Protein AF-A0A519L1T3-F1 (afdb_monomer)

Mean predicted aligned error: 10.49 Å

Solvent-accessible surface area (backbone atoms only — not comparable to full-atom values): 4422 Å² total; per-residue (Å²): 136,89,83,71,91,44,49,56,63,42,23,60,66,32,62,50,73,75,38,82,48,84,90,47,77,73,81,81,86,54,60,93,73,30,67,83,56,76,80,83,88,81,81,89,83,84,85,86,82,86,87,79,86,83,75,82,82,78,92,126

pLDDT: mean 84.62, std 7.85, range [51.5, 93.94]

Secondary structure (DSSP, 8-state):
----SSHHHHHHHHTPPPPSSSS-------TTT-SS-PPP--------------------

Radius of gyration: 27.02 Å; Cα contacts (8 Å, |Δi|>4): 39; chains: 1; bounding box: 55×25×70 Å

Structure (mmCIF, N/CA/C/O backbone):
data_AF-A0A519L1T3-F1
#
_entry.id   AF-A0A519L1T3-F1
#
loop_
_atom_site.group_PDB
_atom_site.id
_atom_site.type_symbol
_atom_site.label_atom_id
_atom_site.label_alt_id
_atom_site.label_comp_id
_atom_site.label_asym_id
_atom_site.label_entity_id
_atom_site.label_seq_id
_atom_site.pdbx_PDB_ins_code
_atom_site.Cartn_x
_atom_site.Cartn_y
_atom_site.Cartn_z
_atom_site.occupancy
_atom_site.B_iso_or_equiv
_atom_site.auth_seq_id
_atom_site.auth_comp_id
_atom_site.auth_asym_id
_atom_site.auth_atom_id
_atom_site.pdbx_PDB_model_num
ATOM 1 N N . MET A 1 1 ? 7.908 17.441 -15.736 1.00 68.75 1 MET A N 1
ATOM 2 C CA . MET A 1 1 ? 7.005 16.278 -15.833 1.00 68.75 1 MET A CA 1
ATOM 3 C C . MET A 1 1 ? 7.663 15.306 -16.787 1.00 68.75 1 MET A C 1
ATOM 5 O O . MET A 1 1 ? 7.827 15.664 -17.946 1.00 68.75 1 MET A O 1
ATOM 9 N N . GLU A 1 2 ? 8.143 14.165 -16.301 1.00 79.12 2 GLU A N 1
ATOM 10 C CA . GLU A 1 2 ? 8.709 13.151 -17.195 1.00 79.12 2 GLU A CA 1
ATOM 11 C C . GLU A 1 2 ? 7.584 12.338 -17.831 1.00 79.12 2 GLU A C 1
ATOM 13 O O . GLU A 1 2 ? 6.568 12.068 -1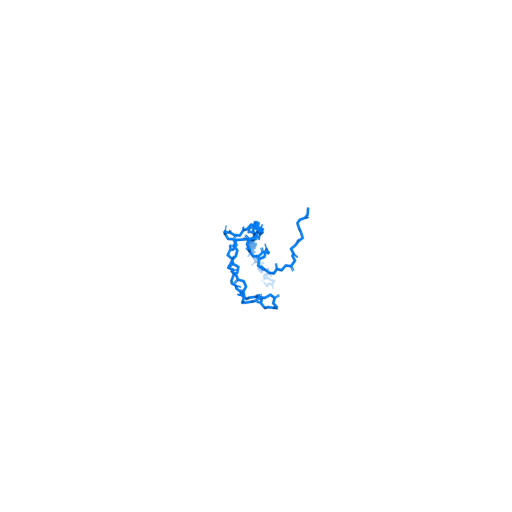7.194 1.00 79.12 2 GLU A O 1
ATOM 18 N N . THR A 1 3 ? 7.734 12.013 -19.112 1.00 88.56 3 THR A N 1
ATOM 19 C CA . THR A 1 3 ? 6.768 11.209 -19.866 1.00 88.56 3 THR A CA 1
ATOM 20 C C . THR A 1 3 ? 7.473 9.944 -20.324 1.00 88.56 3 THR A C 1
ATOM 22 O O . THR A 1 3 ? 8.406 10.007 -21.125 1.00 88.56 3 THR A O 1
ATOM 25 N N . PHE A 1 4 ? 7.039 8.800 -19.808 1.00 92.00 4 PHE A N 1
ATOM 26 C CA . PHE A 1 4 ? 7.617 7.502 -20.141 1.00 92.00 4 PHE A CA 1
ATOM 27 C C . PHE A 1 4 ? 6.890 6.914 -21.347 1.00 92.00 4 PHE A C 1
ATOM 29 O O . PHE A 1 4 ? 5.662 6.941 -21.412 1.00 92.00 4 PHE A O 1
ATOM 36 N N . LYS A 1 5 ? 7.649 6.418 -22.328 1.00 91.69 5 LYS A N 1
ATOM 37 C CA . LYS A 1 5 ? 7.098 5.877 -23.585 1.00 91.69 5 LYS A CA 1
ATOM 38 C C . LYS A 1 5 ? 6.951 4.356 -23.577 1.00 91.69 5 LYS A C 1
ATOM 40 O O . LYS A 1 5 ? 6.346 3.811 -24.491 1.00 91.69 5 LYS A O 1
ATOM 45 N N . ASN A 1 6 ? 7.550 3.685 -22.597 1.00 91.88 6 ASN A N 1
ATOM 46 C CA . ASN A 1 6 ? 7.524 2.234 -22.449 1.00 91.88 6 ASN A CA 1
ATOM 47 C C . ASN A 1 6 ? 7.774 1.833 -20.989 1.00 91.88 6 ASN A C 1
ATOM 49 O O . ASN A 1 6 ? 8.321 2.618 -20.205 1.00 91.88 6 ASN A O 1
ATOM 53 N N . PHE A 1 7 ? 7.405 0.597 -20.653 1.00 93.00 7 PHE A N 1
ATOM 54 C CA . PHE A 1 7 ? 7.572 0.040 -19.311 1.00 93.00 7 PHE A CA 1
ATOM 55 C C . PHE A 1 7 ? 9.037 -0.027 -18.878 1.00 93.00 7 PHE A C 1
ATOM 57 O O . PHE A 1 7 ? 9.333 0.217 -17.716 1.00 93.00 7 PHE A O 1
ATOM 64 N N . VAL A 1 8 ? 9.976 -0.248 -19.807 1.00 93.31 8 VAL A N 1
ATOM 65 C CA . VAL A 1 8 ? 11.415 -0.272 -19.491 1.00 93.31 8 VAL A CA 1
ATOM 66 C C . VAL A 1 8 ? 11.867 1.054 -18.874 1.00 93.31 8 VAL A C 1
ATOM 68 O O . VAL A 1 8 ? 12.374 1.069 -17.756 1.00 93.31 8 VAL A O 1
ATOM 71 N N . SER A 1 9 ? 11.623 2.173 -19.562 1.00 93.94 9 SER A N 1
ATOM 72 C CA . SER A 1 9 ? 12.008 3.509 -19.089 1.00 93.94 9 SER A CA 1
ATOM 73 C C . SER A 1 9 ? 11.307 3.900 -17.786 1.00 93.94 9 SER A C 1
ATOM 75 O O . SER A 1 9 ? 11.884 4.596 -16.952 1.00 93.94 9 SER A O 1
ATOM 77 N N . TYR A 1 10 ? 10.075 3.429 -17.593 1.00 92.31 10 TYR A N 1
ATOM 78 C CA . TYR A 1 10 ? 9.308 3.670 -16.379 1.00 92.31 10 TYR A CA 1
ATOM 79 C C . TYR A 1 10 ? 9.844 2.873 -15.182 1.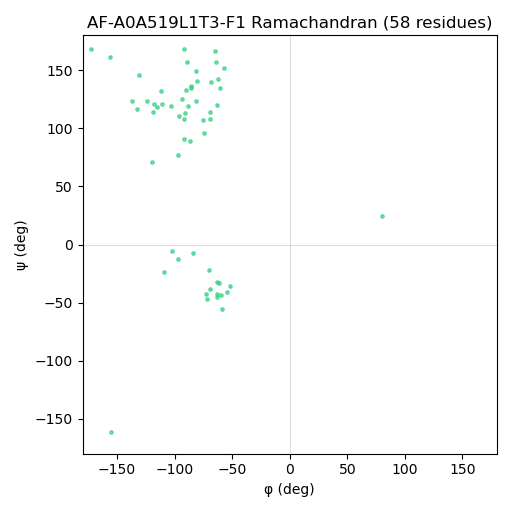00 92.31 10 TYR A C 1
ATOM 81 O O . TYR A 1 10 ? 10.073 3.443 -14.114 1.00 92.31 10 TYR A O 1
ATOM 89 N N . ASN A 1 11 ? 10.115 1.580 -15.361 1.00 92.19 11 ASN A N 1
ATOM 90 C CA . ASN A 1 11 ? 10.604 0.703 -14.299 1.00 92.19 11 ASN A CA 1
ATOM 91 C C . ASN A 1 11 ? 12.034 1.064 -13.893 1.00 92.19 11 ASN A C 1
ATOM 93 O O . ASN A 1 11 ? 12.333 1.101 -12.701 1.00 92.19 11 ASN A O 1
ATOM 97 N N . GLU A 1 12 ? 12.892 1.434 -14.848 1.00 91.81 12 GLU A N 1
ATOM 98 C CA . GLU A 1 12 ? 14.231 1.966 -14.560 1.00 91.81 12 GLU A CA 1
ATOM 99 C C . GLU A 1 12 ? 14.165 3.243 -13.720 1.00 91.81 12 GLU A C 1
ATOM 101 O O . GLU A 1 12 ? 14.902 3.385 -12.741 1.00 91.81 12 GLU A O 1
ATOM 106 N N . TYR A 1 13 ? 13.249 4.156 -14.054 1.00 92.75 13 TYR A N 1
ATOM 107 C CA . TYR A 1 13 ? 13.028 5.351 -13.248 1.00 92.75 13 TYR A CA 1
ATOM 108 C C . TYR A 1 13 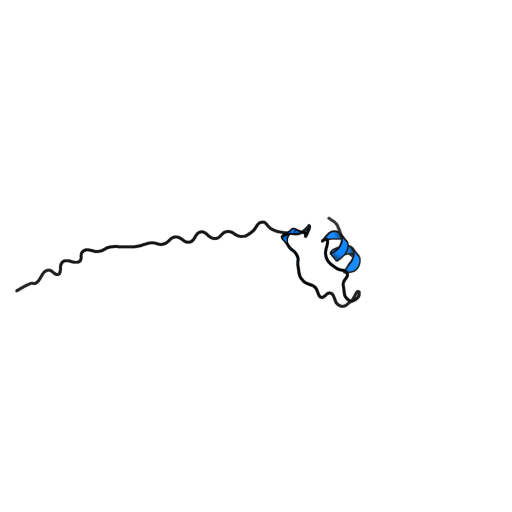? 12.539 5.003 -11.839 1.00 92.75 13 TYR A C 1
ATOM 110 O O . TYR A 1 13 ? 13.010 5.586 -10.862 1.00 92.75 13 TYR A O 1
ATOM 118 N N . LEU A 1 14 ? 11.618 4.047 -11.720 1.00 90.94 14 LEU A N 1
ATOM 119 C CA . LEU A 1 14 ? 11.077 3.604 -10.440 1.00 90.94 14 LEU A CA 1
ATOM 120 C C . LEU A 1 14 ? 12.072 2.824 -9.575 1.00 90.94 14 LEU A C 1
ATOM 122 O O . LEU A 1 14 ? 11.876 2.789 -8.361 1.00 90.94 14 LEU A O 1
ATOM 126 N N . GLY A 1 15 ? 13.112 2.233 -10.170 1.00 90.44 15 GLY A N 1
ATOM 127 C CA . GLY A 1 15 ? 13.999 1.275 -9.506 1.00 90.44 15 GLY A CA 1
ATOM 128 C C . GLY A 1 15 ? 13.414 -0.140 -9.425 1.00 90.44 15 GLY A C 1
ATOM 129 O O . GLY A 1 15 ? 13.764 -0.896 -8.524 1.00 90.44 15 GLY A O 1
ATOM 130 N N . LEU A 1 16 ? 12.502 -0.487 -10.334 1.00 90.00 16 LEU A N 1
ATOM 131 C CA . LEU A 1 16 ? 11.873 -1.804 -10.430 1.00 90.00 16 LEU A CA 1
ATOM 132 C C . LEU A 1 16 ? 12.631 -2.734 -11.384 1.00 90.00 16 LEU A C 1
ATOM 134 O O . LEU A 1 16 ? 13.500 -2.319 -12.154 1.00 90.00 16 LEU A O 1
ATOM 138 N N . GLN A 1 17 ? 12.277 -4.019 -11.342 1.00 90.44 17 GLN A N 1
ATOM 139 C CA . GLN A 1 17 ? 12.755 -4.995 -12.317 1.00 90.44 17 GLN A CA 1
ATOM 140 C C . GLN A 1 17 ? 12.243 -4.669 -13.726 1.00 90.44 17 GLN A C 1
ATOM 142 O O . GLN A 1 17 ? 11.231 -3.989 -13.910 1.00 90.44 17 GLN A O 1
ATOM 147 N N . LYS A 1 18 ? 12.958 -5.171 -14.737 1.00 91.31 18 LYS A N 1
ATOM 148 C CA . LYS A 1 18 ? 12.532 -5.031 -16.131 1.00 91.31 18 LYS A CA 1
ATOM 149 C C . LYS A 1 18 ? 11.192 -5.752 -16.348 1.00 91.31 18 LYS A C 1
ATOM 151 O O . LYS A 1 18 ? 11.014 -6.829 -15.778 1.00 91.31 18 LYS A O 1
ATOM 156 N N . PRO A 1 19 ? 10.292 -5.182 -17.167 1.00 92.94 19 PRO A N 1
ATOM 157 C CA . PRO A 1 19 ? 9.028 -5.823 -17.518 1.00 92.94 19 PRO A CA 1
ATOM 158 C C . PRO A 1 19 ? 9.279 -7.104 -18.329 1.00 92.94 19 PRO A C 1
ATOM 160 O O . PRO A 1 19 ? 10.388 -7.317 -18.833 1.00 92.94 19 PRO A O 1
ATOM 163 N N . LEU A 1 20 ? 8.250 -7.942 -18.485 1.00 91.00 20 LEU A N 1
ATOM 164 C CA . LEU A 1 20 ? 8.339 -9.149 -19.313 1.00 91.00 20 LEU A CA 1
ATOM 165 C C . LEU A 1 20 ? 8.592 -8.778 -20.783 1.00 91.00 20 LEU A C 1
ATOM 167 O O . LEU A 1 20 ? 9.481 -9.343 -21.420 1.00 91.00 20 LEU A O 1
ATOM 171 N N . ASP A 1 21 ? 7.849 -7.790 -21.284 1.00 90.75 21 ASP A N 1
ATOM 172 C CA . ASP A 1 21 ? 8.061 -7.130 -22.571 1.00 90.75 21 ASP A CA 1
ATOM 173 C C . ASP A 1 21 ? 7.452 -5.704 -22.556 1.00 90.75 21 ASP A C 1
ATOM 175 O O . ASP A 1 21 ? 7.257 -5.111 -21.495 1.00 90.75 21 ASP A O 1
ATOM 179 N N . ASN A 1 22 ? 7.217 -5.098 -23.725 1.00 88.25 22 ASN A N 1
ATOM 180 C CA . ASN A 1 22 ? 6.631 -3.752 -23.814 1.00 88.25 22 ASN A CA 1
ATOM 181 C C . ASN A 1 22 ? 5.095 -3.728 -23.739 1.00 88.25 22 ASN A C 1
ATOM 183 O O . ASN A 1 22 ? 4.528 -2.640 -23.659 1.00 88.25 22 ASN A O 1
ATOM 187 N N . ASP A 1 23 ? 4.446 -4.888 -23.756 1.00 90.88 23 ASP A N 1
ATOM 188 C CA . ASP A 1 23 ? 2.994 -5.058 -23.738 1.00 90.88 23 ASP A CA 1
ATOM 189 C C . ASP A 1 23 ? 2.502 -5.627 -22.391 1.00 90.88 23 ASP A C 1
ATOM 191 O O . ASP A 1 23 ? 1.353 -5.408 -22.005 1.00 90.88 23 ASP A O 1
ATOM 195 N N . ILE A 1 24 ? 3.373 -6.317 -21.647 1.00 87.69 24 ILE A N 1
ATOM 196 C CA . ILE A 1 24 ? 3.075 -6.989 -20.381 1.00 87.69 24 ILE A CA 1
ATOM 197 C C . ILE A 1 24 ? 4.143 -6.643 -19.332 1.00 87.69 24 ILE A C 1
ATOM 199 O O . ILE A 1 24 ? 5.307 -7.038 -19.436 1.00 87.69 24 ILE A O 1
ATOM 203 N N . ASP A 1 25 ? 3.719 -5.966 -18.262 1.00 89.62 25 ASP A N 1
ATOM 204 C CA . ASP A 1 25 ? 4.538 -5.689 -17.078 1.00 89.62 25 ASP A CA 1
ATOM 205 C C . ASP A 1 25 ? 3.957 -6.400 -15.850 1.00 89.62 25 ASP A C 1
ATOM 207 O O . ASP A 1 25 ? 2.812 -6.168 -15.455 1.00 89.62 25 ASP A O 1
ATOM 211 N N . VAL A 1 26 ? 4.741 -7.309 -15.267 1.00 87.31 26 VAL A N 1
ATOM 212 C CA . VAL A 1 26 ? 4.368 -8.079 -14.077 1.00 87.31 26 VAL A CA 1
ATOM 213 C C . VAL A 1 26 ? 5.565 -8.115 -13.142 1.00 87.31 26 VAL A C 1
ATOM 215 O O . VAL A 1 26 ? 6.640 -8.589 -13.502 1.00 87.31 26 VAL A O 1
ATOM 218 N N . GLY A 1 27 ? 5.363 -7.663 -11.911 1.00 85.06 27 GLY A N 1
ATOM 219 C CA . GLY A 1 27 ? 6.400 -7.642 -10.895 1.00 85.06 27 GLY A CA 1
ATOM 220 C C . GLY A 1 27 ? 5.842 -7.233 -9.541 1.00 85.06 27 GLY A C 1
ATOM 221 O O . GLY A 1 27 ? 4.706 -6.772 -9.424 1.00 85.06 27 GLY A O 1
ATOM 222 N N . TYR A 1 28 ? 6.650 -7.419 -8.504 1.00 82.62 28 TYR A N 1
ATOM 223 C CA . TYR A 1 28 ? 6.328 -6.922 -7.175 1.00 82.62 28 TYR A CA 1
ATOM 224 C C . TYR A 1 28 ? 6.796 -5.480 -7.040 1.00 82.62 28 TYR A C 1
ATOM 226 O O . TYR A 1 28 ? 7.919 -5.141 -7.417 1.00 82.62 28 TYR A O 1
ATOM 234 N N . TYR A 1 29 ? 5.952 -4.645 -6.445 1.00 82.44 29 TYR A N 1
ATOM 235 C CA . TYR A 1 29 ? 6.411 -3.366 -5.933 1.00 82.44 29 TYR A CA 1
ATOM 236 C C . TYR A 1 29 ? 7.333 -3.598 -4.735 1.00 82.44 29 TYR A C 1
ATOM 238 O O . TYR A 1 29 ? 7.040 -4.428 -3.872 1.00 82.44 29 TYR A O 1
ATOM 246 N N . ASP A 1 30 ? 8.408 -2.817 -4.660 1.00 82.81 30 ASP A N 1
ATOM 247 C CA . ASP A 1 30 ? 9.326 -2.766 -3.520 1.00 82.81 30 ASP A CA 1
ATOM 248 C C . ASP A 1 30 ? 9.349 -1.340 -2.937 1.00 82.81 30 ASP A C 1
ATOM 250 O O . ASP A 1 30 ? 10.317 -0.594 -3.121 1.00 82.81 30 ASP A O 1
ATOM 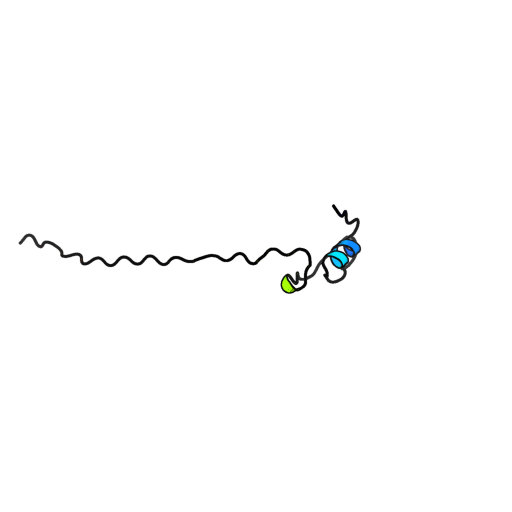254 N N . PRO A 1 31 ? 8.258 -0.901 -2.272 1.00 83.12 31 PRO A N 1
ATOM 255 C CA . PRO A 1 31 ? 8.088 0.488 -1.848 1.00 83.12 31 PRO A CA 1
ATOM 256 C C . PRO A 1 31 ? 9.255 1.077 -1.041 1.00 83.12 31 PRO A C 1
ATOM 258 O O . PRO A 1 31 ? 9.542 2.256 -1.239 1.00 83.12 31 PRO A O 1
ATOM 261 N N . PRO A 1 32 ? 9.969 0.334 -0.165 1.00 83.50 32 PRO A N 1
ATOM 262 C CA . PRO A 1 32 ? 11.161 0.853 0.505 1.00 83.50 32 PRO A CA 1
ATOM 263 C C . PRO A 1 32 ? 12.222 1.407 -0.458 1.00 83.50 32 PRO A C 1
ATOM 265 O O . PRO A 1 32 ? 12.779 2.479 -0.194 1.00 83.50 32 PRO A O 1
ATOM 268 N N . ASN A 1 33 ? 12.446 0.723 -1.584 1.00 85.44 33 ASN A N 1
ATOM 269 C CA . ASN A 1 33 ? 13.513 1.011 -2.546 1.00 85.44 33 ASN A CA 1
ATOM 270 C C . ASN A 1 33 ? 13.034 1.756 -3.804 1.00 85.44 33 ASN A C 1
ATOM 272 O O . ASN A 1 33 ? 13.854 2.183 -4.616 1.00 85.44 33 ASN A O 1
ATOM 276 N N . MET A 1 34 ? 11.725 1.958 -3.963 1.00 89.00 34 MET A N 1
ATOM 277 C CA . MET A 1 34 ? 11.156 2.671 -5.106 1.00 89.00 34 MET A CA 1
ATOM 278 C C . MET A 1 34 ? 11.221 4.195 -4.966 1.00 89.00 34 MET A C 1
ATOM 280 O O . MET A 1 34 ? 11.090 4.753 -3.874 1.00 89.00 34 MET A O 1
ATOM 284 N N . ARG A 1 35 ? 11.344 4.890 -6.107 1.00 84.12 35 ARG A N 1
ATOM 285 C CA . ARG A 1 35 ? 11.295 6.365 -6.149 1.00 84.12 35 ARG A CA 1
ATOM 286 C C . ARG A 1 35 ? 9.895 6.936 -5.930 1.00 84.12 35 ARG A C 1
ATOM 288 O O . ARG A 1 35 ? 9.754 7.928 -5.220 1.00 84.12 35 ARG A O 1
ATOM 295 N N . LEU A 1 36 ? 8.868 6.337 -6.539 1.00 81.69 36 LEU A N 1
ATOM 296 C CA . LEU A 1 36 ? 7.474 6.745 -6.336 1.00 81.69 36 LEU A CA 1
ATOM 297 C C . LEU A 1 36 ? 6.876 5.927 -5.196 1.00 81.69 36 LEU A C 1
ATOM 299 O O . LEU A 1 36 ? 6.335 4.843 -5.402 1.00 81.69 36 LEU A O 1
ATOM 303 N N . LYS A 1 37 ? 6.994 6.468 -3.988 1.00 82.19 37 LYS A N 1
ATOM 304 C CA . LYS A 1 37 ? 6.390 5.928 -2.774 1.00 82.19 37 LYS A CA 1
ATOM 305 C C . LYS A 1 37 ? 5.655 7.036 -2.036 1.00 82.19 37 LYS A C 1
ATOM 307 O O . LYS A 1 37 ? 6.079 8.191 -2.069 1.00 82.19 37 LYS A O 1
ATOM 312 N N . SER A 1 38 ? 4.555 6.684 -1.384 1.00 82.31 38 SER A N 1
ATOM 313 C CA . SER A 1 38 ? 3.978 7.533 -0.348 1.00 82.31 38 SER A CA 1
ATOM 314 C C . SER A 1 38 ? 4.590 7.161 0.994 1.00 82.31 38 SER A C 1
ATOM 316 O O . SER A 1 38 ? 5.027 6.026 1.197 1.00 82.31 38 SER A O 1
ATOM 318 N N . GLU A 1 39 ? 4.552 8.096 1.936 1.00 80.81 39 GLU A N 1
ATOM 319 C CA . GLU A 1 39 ? 4.711 7.740 3.341 1.00 80.81 39 GLU A CA 1
ATOM 320 C C . GLU A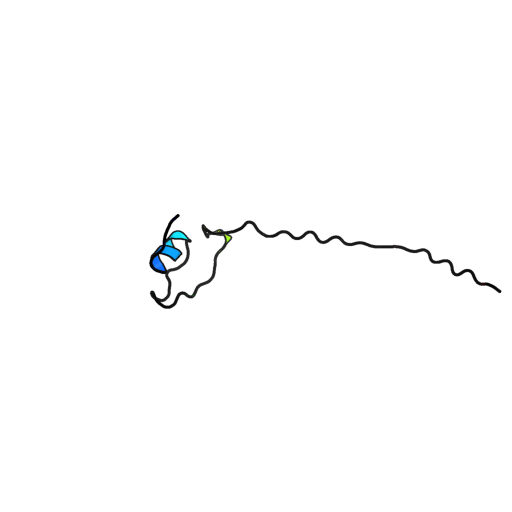 1 39 ? 3.651 6.704 3.741 1.00 80.81 39 GLU A C 1
ATOM 322 O O . GLU A 1 39 ? 2.566 6.625 3.145 1.00 80.81 39 GLU A O 1
ATOM 327 N N . ALA A 1 40 ? 3.978 5.879 4.734 1.00 78.12 40 ALA A N 1
ATOM 328 C CA . ALA A 1 40 ? 3.034 4.908 5.263 1.00 78.12 40 ALA A CA 1
ATOM 329 C C . ALA A 1 40 ? 1.800 5.632 5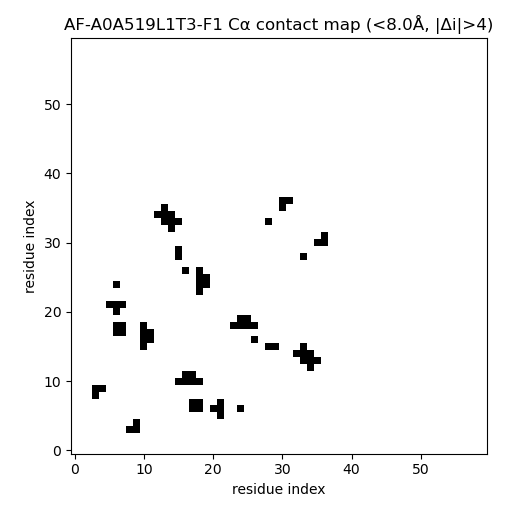.823 1.00 78.12 40 ALA A C 1
ATOM 331 O O . ALA A 1 40 ? 1.919 6.608 6.565 1.00 78.12 40 ALA A O 1
ATOM 332 N N . ILE A 1 41 ? 0.605 5.133 5.499 1.00 76.62 41 ILE A N 1
ATOM 333 C CA . ILE A 1 41 ? -0.627 5.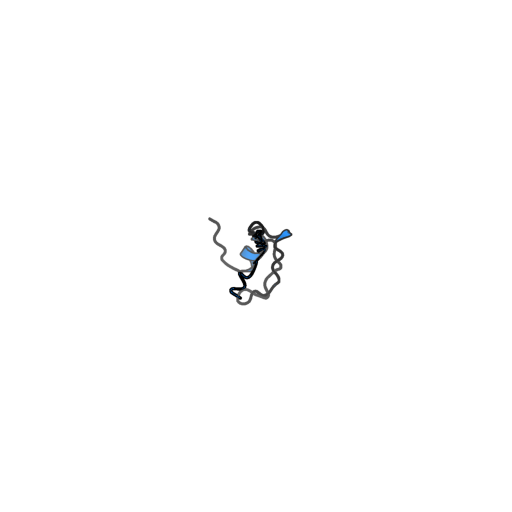619 6.122 1.00 76.62 41 ILE A CA 1
ATOM 334 C C . ILE A 1 41 ? -0.686 5.026 7.531 1.00 76.62 41 ILE A C 1
ATOM 336 O O . ILE A 1 41 ? -0.925 3.830 7.698 1.00 76.62 41 ILE A O 1
ATOM 340 N N . ALA A 1 42 ? -0.453 5.857 8.544 1.00 78.38 42 ALA A N 1
ATOM 341 C CA . ALA A 1 42 ? -0.682 5.495 9.936 1.00 78.38 42 ALA A CA 1
ATOM 342 C C . ALA A 1 42 ? -2.150 5.761 10.302 1.00 78.38 42 ALA A C 1
ATOM 344 O O . ALA A 1 42 ? -2.698 6.810 9.967 1.00 78.38 42 ALA A O 1
ATOM 345 N N . VAL A 1 43 ? -2.790 4.806 10.980 1.00 81.06 43 VAL A N 1
ATOM 346 C CA . VAL A 1 43 ? -4.161 4.945 11.488 1.00 81.06 43 VAL A CA 1
ATOM 347 C C . VAL A 1 43 ? -4.122 4.837 13.005 1.00 81.06 43 VAL A C 1
ATOM 349 O O . VAL A 1 43 ? -3.700 3.812 13.543 1.00 81.06 43 VAL A O 1
ATOM 352 N N . ASP A 1 44 ? -4.589 5.877 13.690 1.00 82.06 44 ASP A N 1
ATOM 353 C CA . ASP A 1 44 ? -4.751 5.855 15.140 1.00 82.06 44 ASP A CA 1
ATOM 354 C C . ASP A 1 44 ? -6.061 5.154 15.512 1.00 82.06 44 ASP A C 1
ATOM 356 O O . ASP A 1 44 ? -7.153 5.553 15.102 1.00 82.06 44 ASP A O 1
ATOM 360 N N . PHE A 1 45 ? -5.965 4.105 16.328 1.00 80.19 45 PHE A N 1
ATOM 361 C CA . PHE A 1 45 ? -7.132 3.430 16.887 1.00 80.19 45 PHE A CA 1
ATOM 362 C C . PHE A 1 45 ? -7.425 3.972 18.285 1.00 80.19 45 PHE A C 1
ATOM 364 O O . PHE A 1 45 ? -6.702 3.693 19.242 1.00 80.19 45 PHE A O 1
ATOM 371 N N . TYR A 1 46 ? -8.529 4.704 18.430 1.00 85.81 46 TYR A N 1
ATOM 372 C CA . TYR A 1 46 ? -9.012 5.129 19.742 1.00 85.81 46 TYR A CA 1
ATOM 373 C C . TYR A 1 46 ? -9.931 4.067 20.343 1.00 85.81 46 TYR A C 1
ATOM 375 O O . TYR A 1 46 ? -10.998 3.764 19.808 1.00 85.81 46 TYR A O 1
ATOM 383 N N . ARG A 1 47 ? -9.552 3.524 21.504 1.00 86.94 47 ARG A N 1
ATOM 384 C CA . ARG A 1 47 ? -10.449 2.694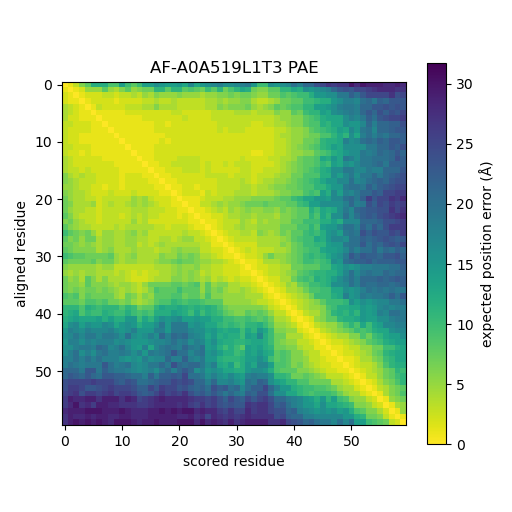 22.315 1.00 86.94 47 ARG A CA 1
ATOM 385 C C . ARG A 1 47 ? -11.204 3.574 23.302 1.00 86.94 47 ARG A C 1
ATOM 387 O O . ARG A 1 47 ? -10.616 4.076 24.256 1.00 86.94 47 ARG A O 1
ATOM 394 N N . ILE A 1 48 ? -12.517 3.683 23.129 1.00 87.31 48 ILE A N 1
ATOM 395 C CA . ILE A 1 48 ? -13.399 4.308 24.118 1.00 87.31 48 ILE A CA 1
ATOM 396 C C . ILE A 1 48 ? -13.955 3.208 25.022 1.00 87.31 48 ILE A C 1
ATOM 398 O O . ILE A 1 48 ? -14.521 2.224 24.550 1.00 87.31 48 ILE A O 1
ATOM 402 N N . SER A 1 49 ? -13.783 3.355 26.334 1.00 88.44 49 SER A N 1
ATOM 403 C CA . SER A 1 49 ? -14.339 2.434 27.328 1.00 88.44 49 SER A CA 1
ATOM 404 C C . SER A 1 49 ? -15.204 3.210 28.310 1.00 88.44 49 SER A C 1
ATOM 406 O O . SER A 1 49 ? -14.738 4.152 28.944 1.00 88.44 49 SER A O 1
ATOM 408 N N . ILE A 1 50 ? -16.467 2.806 28.437 1.00 87.75 50 ILE A N 1
ATOM 409 C CA . ILE A 1 50 ? -17.443 3.443 29.323 1.00 87.75 50 ILE A CA 1
ATOM 410 C C . ILE A 1 50 ? -17.745 2.472 30.462 1.00 87.75 50 ILE A C 1
ATOM 412 O O . ILE A 1 50 ? -18.208 1.357 30.228 1.00 87.75 50 ILE A O 1
ATOM 416 N N . LYS A 1 51 ? -17.493 2.896 31.705 1.00 88.69 51 LYS A N 1
ATOM 417 C CA . LYS A 1 51 ? -17.881 2.156 32.910 1.00 88.69 51 LYS A CA 1
ATOM 418 C C . LYS A 1 51 ? -19.105 2.820 33.528 1.00 88.69 51 LYS A C 1
ATOM 420 O O . LYS A 1 51 ? -19.026 3.969 33.953 1.00 88.69 51 LYS A O 1
ATOM 425 N N . ILE A 1 52 ? -20.209 2.084 33.624 1.00 85.88 52 ILE A N 1
ATOM 426 C CA . ILE A 1 52 ? -21.422 2.534 34.314 1.00 85.88 52 ILE A CA 1
ATOM 427 C C . ILE A 1 52 ? -21.646 1.707 35.581 1.00 85.88 52 ILE A C 1
ATOM 429 O O . ILE A 1 52 ? -21.601 0.481 35.554 1.00 85.88 52 ILE A O 1
ATOM 433 N N . ASN A 1 53 ? -21.910 2.384 36.698 1.00 81.56 53 ASN A N 1
ATOM 434 C CA . ASN A 1 53 ? -22.391 1.749 37.924 1.00 81.56 53 ASN A CA 1
ATOM 435 C C . ASN A 1 53 ? -23.917 1.892 37.967 1.00 81.56 53 ASN A C 1
ATOM 437 O O . ASN A 1 53 ? -24.444 2.765 38.660 1.00 81.56 53 ASN A O 1
ATOM 441 N N . LEU A 1 54 ? -24.633 1.074 37.192 1.00 80.94 54 LEU A N 1
ATOM 442 C CA . LEU A 1 54 ? -26.094 1.084 37.211 1.00 80.94 54 LEU A CA 1
ATOM 443 C C . LEU A 1 54 ? -26.589 0.518 38.550 1.00 80.94 54 LEU A C 1
ATOM 445 O O . LEU A 1 54 ? -26.503 -0.682 38.800 1.00 80.94 54 LEU A O 1
ATOM 449 N N . LYS A 1 55 ? -27.125 1.380 39.418 1.00 78.06 55 LYS A N 1
ATOM 450 C CA . LYS A 1 55 ? -27.890 0.950 40.594 1.00 78.06 55 LYS A CA 1
ATOM 451 C C . LYS A 1 55 ? -29.363 0.888 40.205 1.00 78.06 55 LYS A C 1
ATOM 453 O O . LYS A 1 55 ? -29.992 1.927 40.025 1.00 78.06 55 LYS A O 1
ATOM 458 N N . ASN A 1 56 ? -29.910 -0.320 40.076 1.00 73.19 56 ASN A N 1
ATOM 459 C CA . ASN A 1 56 ? -31.348 -0.495 39.885 1.00 73.19 56 ASN A CA 1
ATOM 460 C C . ASN A 1 56 ? -32.085 0.040 41.120 1.00 73.19 56 ASN A C 1
ATOM 462 O O . ASN A 1 56 ? -31.873 -0.446 42.232 1.00 73.19 56 ASN A O 1
ATOM 466 N N . LYS A 1 57 ? -32.957 1.034 40.933 1.00 71.94 57 LYS A N 1
ATOM 467 C CA . LYS A 1 57 ? -33.873 1.483 41.983 1.00 71.94 57 LYS A CA 1
ATOM 468 C C . LYS A 1 57 ? -34.972 0.419 42.092 1.00 71.94 57 LYS A C 1
ATOM 470 O O . LYS A 1 57 ? -35.887 0.399 41.276 1.00 71.94 57 LYS A O 1
ATOM 475 N N . LYS A 1 58 ? -34.843 -0.529 43.029 1.00 66.94 58 LYS A N 1
ATOM 476 C CA . LYS A 1 58 ? -35.945 -1.450 43.346 1.00 66.94 58 LYS A CA 1
ATOM 477 C C . LYS A 1 58 ? -37.047 -0.640 44.026 1.00 66.94 58 LYS A C 1
ATOM 479 O O . LYS A 1 58 ? -36.837 -0.114 45.113 1.00 66.94 58 LYS A O 1
ATOM 484 N N . TYR A 1 59 ? -38.186 -0.521 43.355 1.00 68.06 59 TYR A N 1
ATOM 485 C CA . TYR A 1 59 ? -39.438 -0.079 43.957 1.00 68.06 59 TYR A CA 1
ATOM 486 C C . TYR A 1 59 ? -40.1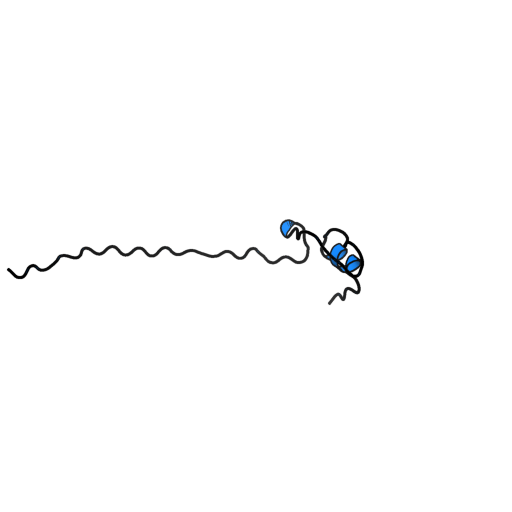28 -1.317 44.539 1.00 68.06 59 TYR A C 1
ATOM 488 O O . TYR A 1 59 ? -40.858 -1.994 43.824 1.00 68.06 59 TYR A O 1
ATOM 496 N N . THR A 1 60 ? -39.830 -1.643 45.795 1.00 51.50 60 THR A N 1
ATOM 497 C CA . THR A 1 60 ? -40.576 -2.593 46.645 1.00 51.50 60 THR A CA 1
ATOM 498 C C . THR A 1 60 ? -40.237 -2.295 48.086 1.00 51.50 60 THR A C 1
ATOM 500 O O . THR A 1 60 ? -39.015 -2.201 48.352 1.00 51.50 60 THR A O 1
#

Sequence (60 aa):
METFKNFVSYNEYLGLQKPLDNDIDVGYYDPPNMRLKSEAIAVDFYRISIKINLKNKKYT

Foldseek 3Di:
DDDDPFQQVVCVQQVHDGAPDRVGRDDDDDQVRTPDHDDDDDDDDDDDDDDDPDDDPDPD